Protein AF-A0A832F397-F1 (afdb_monomer_lite)

pLDDT: mean 85.13, std 9.03, range [47.88, 93.69]

Foldseek 3Di:
DDDPVVLVVLVVLLVVLVVVLVCLDPPVVVDDPVCVVCVNLVSVLVNQLSVVCVVCVPDDSVVSNVVSVVVSVVVVD

Secondary structure (DSSP, 8-state):
---HHHHHHHHHHHHHHHHHHHHHHH-GGGS-HHHHHHHHHHHHHHHHHHHHHHH-TTS-HHHHHHHHHHHHHHHH-

Structure (mmCIF, N/CA/C/O backbone):
data_AF-A0A832F397-F1
#
_entry.id   AF-A0A832F397-F1
#
loop_
_atom_site.group_PDB
_atom_site.id
_atom_site.type_symbol
_atom_site.label_atom_id
_atom_site.label_alt_id
_atom_site.label_comp_id
_atom_site.label_asym_id
_atom_site.label_entity_id
_atom_site.label_seq_id
_atom_site.pdbx_PDB_ins_code
_atom_site.Cartn_x
_atom_site.Cartn_y
_atom_site.Cartn_z
_atom_site.occupancy
_atom_site.B_iso_or_equiv
_atom_site.auth_seq_id
_atom_site.auth_comp_id
_atom_site.auth_asym_id
_atom_site.auth_atom_id
_atom_site.pdbx_PDB_model_num
ATOM 1 N N . MET A 1 1 ? -8.946 -1.425 20.827 1.00 47.88 1 MET A N 1
ATOM 2 C CA . MET A 1 1 ? -7.768 -1.179 21.687 1.00 47.88 1 MET A CA 1
ATOM 3 C C . MET A 1 1 ? -6.538 -1.047 20.785 1.00 47.88 1 MET A C 1
ATOM 5 O O . MET A 1 1 ? -6.065 -2.054 20.280 1.00 47.88 1 MET A O 1
ATOM 9 N N . GLN A 1 2 ? -6.080 0.165 20.457 1.00 56.12 2 GLN A N 1
ATOM 10 C CA . GLN A 1 2 ? -4.861 0.357 19.655 1.00 56.12 2 GLN A CA 1
ATOM 11 C C . GLN A 1 2 ? -3.690 0.654 20.585 1.00 56.12 2 GLN A C 1
ATOM 13 O O . GLN A 1 2 ? -3.659 1.696 21.232 1.00 56.12 2 GLN A O 1
ATOM 18 N N . LEU A 1 3 ? -2.744 -0.278 20.657 1.00 57.06 3 LEU A N 1
ATOM 19 C CA . LEU A 1 3 ? -1.523 -0.123 21.439 1.00 57.06 3 LEU A CA 1
ATOM 20 C C . LEU A 1 3 ? -0.654 1.000 20.832 1.00 57.06 3 LEU A C 1
ATOM 22 O O . LEU A 1 3 ? -0.521 1.068 19.606 1.00 57.06 3 LEU A O 1
ATOM 26 N N . PRO A 1 4 ? -0.029 1.866 21.650 1.00 60.03 4 PRO A N 1
ATOM 27 C CA . PRO A 1 4 ? 0.705 3.050 21.186 1.00 60.03 4 PRO A CA 1
ATOM 28 C C . PRO A 1 4 ? 1.885 2.732 20.248 1.00 60.03 4 PRO A C 1
ATOM 30 O O . PRO A 1 4 ? 2.260 3.570 19.429 1.00 60.03 4 PRO A O 1
ATOM 33 N N . GLY A 1 5 ? 2.438 1.514 20.306 1.00 67.12 5 GLY A N 1
ATOM 34 C CA . GLY A 1 5 ? 3.487 1.052 19.388 1.00 67.12 5 GLY A CA 1
ATOM 35 C C . GLY A 1 5 ? 3.008 0.839 17.947 1.00 67.12 5 GLY A C 1
ATOM 36 O O . GLY A 1 5 ? 3.766 1.069 17.008 1.00 67.12 5 GLY A O 1
ATOM 37 N N . LEU A 1 6 ? 1.733 0.488 17.749 1.00 75.00 6 LEU A N 1
ATOM 38 C CA . LEU A 1 6 ? 1.197 0.157 16.428 1.00 75.00 6 LEU A CA 1
ATOM 39 C C . LEU A 1 6 ? 1.162 1.387 15.508 1.00 75.00 6 LEU A C 1
ATOM 41 O O . LEU A 1 6 ? 1.495 1.292 14.333 1.00 75.00 6 LEU A O 1
ATOM 45 N N . ARG A 1 7 ? 0.842 2.570 16.054 1.00 76.00 7 ARG A N 1
ATOM 46 C CA . ARG A 1 7 ? 0.814 3.838 15.301 1.00 76.00 7 ARG A CA 1
ATOM 47 C C . ARG A 1 7 ? 2.174 4.202 14.703 1.00 76.00 7 ARG A C 1
ATOM 49 O O . ARG A 1 7 ? 2.229 4.668 13.570 1.00 76.00 7 ARG A O 1
ATOM 56 N N . LYS A 1 8 ? 3.265 3.955 15.436 1.00 82.50 8 LYS A N 1
ATOM 57 C CA . LYS A 1 8 ? 4.634 4.205 14.954 1.00 82.50 8 LYS A CA 1
ATOM 58 C C . LYS A 1 8 ? 4.993 3.285 13.787 1.00 82.50 8 LYS A C 1
ATOM 60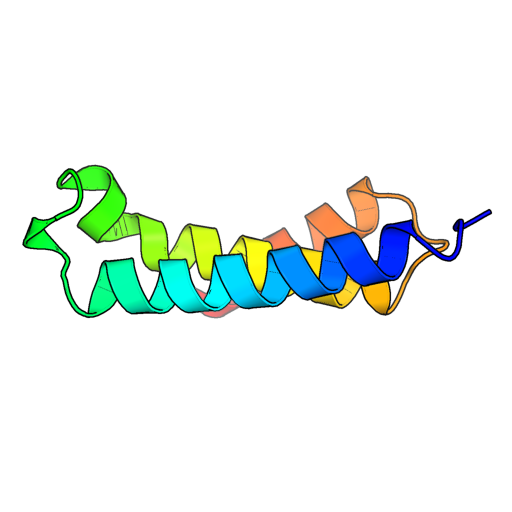 O O . LYS A 1 8 ? 5.592 3.742 12.821 1.00 82.50 8 LYS A O 1
ATOM 65 N N . ILE A 1 9 ? 4.570 2.022 13.854 1.00 85.38 9 ILE A N 1
ATOM 66 C CA . ILE A 1 9 ? 4.748 1.051 12.767 1.00 85.38 9 ILE A CA 1
ATOM 67 C C . ILE A 1 9 ? 3.987 1.511 11.518 1.00 85.38 9 ILE A C 1
ATOM 69 O O . ILE A 1 9 ? 4.563 1.530 10.438 1.00 85.38 9 ILE A O 1
ATOM 73 N N . PHE A 1 10 ? 2.735 1.959 11.655 1.00 84.62 10 PHE A N 1
ATOM 74 C CA . PHE A 1 10 ? 1.972 2.495 10.521 1.00 84.62 10 PHE A CA 1
ATOM 75 C C . PHE A 1 10 ? 2.631 3.726 9.890 1.00 84.62 10 PHE A C 1
ATOM 77 O O . PHE A 1 10 ? 2.710 3.804 8.669 1.00 84.62 10 PHE A O 1
ATOM 84 N N . LEU A 1 11 ? 3.145 4.657 10.699 1.00 86.31 11 LEU A N 1
ATOM 85 C CA . LEU A 1 11 ? 3.881 5.820 10.192 1.00 86.31 11 LEU A CA 1
ATOM 86 C C . LEU A 1 11 ? 5.147 5.409 9.430 1.00 86.31 11 LEU A C 1
ATOM 88 O O . LEU A 1 11 ? 5.386 5.912 8.336 1.00 86.31 11 LEU A O 1
ATOM 92 N N . LEU A 1 12 ? 5.920 4.461 9.968 1.00 90.69 12 LEU A N 1
ATOM 93 C CA . LEU A 1 12 ? 7.090 3.914 9.280 1.00 90.69 12 LEU A CA 1
ATOM 94 C C . LEU A 1 12 ? 6.699 3.261 7.948 1.00 90.69 12 LEU A C 1
ATOM 96 O O . LEU A 1 12 ? 7.334 3.519 6.929 1.00 90.69 12 LEU A O 1
ATOM 100 N N . LEU A 1 13 ? 5.631 2.458 7.939 1.00 90.19 13 LEU A N 1
ATOM 101 C CA . LEU A 1 13 ? 5.121 1.823 6.725 1.00 90.19 13 LEU A CA 1
ATOM 102 C C . LEU A 1 13 ? 4.680 2.854 5.684 1.00 90.19 13 LEU A C 1
ATOM 104 O O . LEU A 1 13 ? 4.958 2.656 4.508 1.00 90.19 13 LEU A O 1
ATOM 108 N N . ILE A 1 14 ? 4.034 3.951 6.088 1.00 91.12 14 ILE A N 1
ATOM 109 C CA . ILE A 1 14 ? 3.634 5.028 5.169 1.00 91.12 14 ILE A CA 1
ATOM 110 C C . ILE A 1 14 ? 4.862 5.627 4.486 1.00 91.12 14 ILE A C 1
ATOM 112 O O . ILE A 1 14 ? 4.882 5.739 3.262 1.00 91.12 14 ILE A O 1
ATOM 116 N N . VAL A 1 15 ? 5.895 5.968 5.260 1.00 93.25 15 VAL A N 1
ATOM 117 C CA . VAL A 1 15 ? 7.133 6.546 4.720 1.00 93.25 15 VAL A CA 1
ATOM 118 C C . VAL A 1 15 ? 7.817 5.568 3.766 1.00 93.25 15 VAL A C 1
ATOM 120 O O . VAL A 1 15 ? 8.157 5.944 2.648 1.00 93.25 15 VAL A O 1
ATOM 123 N N . LEU A 1 16 ? 7.959 4.300 4.163 1.00 93.69 16 LEU A N 1
ATOM 124 C CA . LEU A 1 16 ? 8.564 3.273 3.312 1.00 93.69 16 LEU A CA 1
ATOM 125 C C . LEU A 1 16 ? 7.775 3.062 2.015 1.00 93.69 16 LEU A C 1
ATOM 127 O O . LEU A 1 16 ? 8.366 3.004 0.940 1.00 93.69 16 LEU A O 1
ATOM 131 N N . THR A 1 17 ? 6.447 3.001 2.105 1.00 93.25 17 THR A N 1
ATOM 132 C CA . THR A 1 17 ? 5.565 2.821 0.944 1.00 93.25 17 THR A CA 1
ATOM 133 C C . THR A 1 17 ? 5.657 4.017 -0.006 1.00 93.25 17 THR A C 1
ATOM 135 O O . THR A 1 17 ? 5.749 3.824 -1.215 1.00 93.25 17 THR A O 1
ATOM 138 N N . ALA A 1 18 ? 5.717 5.245 0.524 1.00 92.06 18 ALA A N 1
ATOM 139 C CA . ALA A 1 18 ? 5.907 6.456 -0.274 1.00 92.06 18 ALA A CA 1
ATOM 140 C C . ALA A 1 18 ? 7.256 6.445 -1.007 1.00 92.06 18 ALA A C 1
ATOM 142 O O . ALA A 1 18 ? 7.313 6.675 -2.215 1.00 92.06 18 ALA A O 1
ATOM 143 N N . CYS A 1 19 ? 8.342 6.137 -0.291 1.00 93.06 19 CYS A N 1
ATOM 144 C CA . CYS A 1 19 ? 9.680 6.040 -0.869 1.00 93.06 19 CYS A CA 1
ATOM 145 C C . CYS A 1 19 ? 9.748 4.977 -1.968 1.00 93.06 19 CYS A C 1
ATOM 147 O O . CYS A 1 19 ? 10.290 5.249 -3.038 1.00 93.06 19 CYS A O 1
ATOM 149 N N . LEU A 1 20 ? 9.161 3.799 -1.739 1.00 90.69 20 LEU A N 1
ATOM 150 C CA . LEU A 1 20 ? 9.102 2.731 -2.735 1.00 90.69 20 LEU A CA 1
ATOM 151 C C . LEU A 1 20 ? 8.256 3.129 -3.949 1.00 90.69 20 LEU A C 1
ATOM 153 O O . LEU A 1 20 ? 8.697 2.912 -5.072 1.00 90.69 20 LEU A O 1
ATOM 157 N N . GLY A 1 21 ? 7.099 3.770 -3.758 1.00 90.44 21 GLY A N 1
ATOM 158 C CA . GLY A 1 21 ? 6.248 4.216 -4.868 1.00 90.44 21 GLY A CA 1
ATOM 159 C C . GLY A 1 21 ? 6.931 5.267 -5.750 1.00 90.44 21 GLY A C 1
ATOM 160 O O . GLY A 1 21 ? 6.792 5.267 -6.975 1.00 90.44 21 GLY A O 1
ATOM 161 N N . ILE A 1 22 ? 7.741 6.140 -5.144 1.00 90.56 22 ILE A N 1
ATOM 162 C CA . ILE A 1 22 ? 8.598 7.074 -5.884 1.00 90.56 22 ILE A CA 1
ATOM 163 C C . ILE A 1 22 ? 9.727 6.317 -6.592 1.00 90.56 22 ILE A C 1
ATOM 165 O O . ILE A 1 22 ? 9.990 6.583 -7.765 1.00 90.56 22 ILE A O 1
ATOM 169 N N . ALA A 1 23 ? 10.376 5.364 -5.917 1.00 90.44 23 ALA A N 1
ATOM 170 C CA . ALA A 1 23 ? 11.465 4.575 -6.486 1.00 90.44 23 ALA A CA 1
ATOM 171 C C . ALA A 1 23 ? 11.017 3.773 -7.716 1.00 90.44 23 ALA A C 1
ATOM 173 O O . ALA A 1 23 ? 11.722 3.788 -8.721 1.00 90.44 23 ALA A O 1
ATOM 174 N N . THR A 1 24 ? 9.818 3.176 -7.692 1.00 89.12 24 THR A N 1
ATOM 175 C CA . THR A 1 24 ? 9.260 2.452 -8.848 1.00 89.12 24 THR A CA 1
ATOM 176 C C . THR A 1 24 ? 9.090 3.341 -10.080 1.00 89.12 24 THR A C 1
ATOM 178 O O . THR A 1 24 ? 9.178 2.846 -11.197 1.00 89.12 24 THR A O 1
ATOM 181 N N . ARG A 1 25 ? 8.890 4.656 -9.896 1.00 86.69 25 ARG A N 1
ATOM 182 C CA . ARG A 1 25 ? 8.751 5.629 -10.994 1.00 86.69 25 ARG A CA 1
ATOM 183 C C . ARG A 1 25 ? 10.080 6.250 -11.420 1.00 86.69 25 ARG A C 1
ATOM 185 O O . ARG A 1 25 ? 10.257 6.555 -12.592 1.00 86.69 25 ARG A O 1
ATOM 192 N N . LYS A 1 26 ? 10.997 6.481 -10.475 1.00 89.00 26 LYS A N 1
ATOM 193 C CA . LYS A 1 26 ? 12.283 7.141 -10.745 1.00 89.00 26 LYS A CA 1
ATOM 194 C C . LYS A 1 26 ? 13.365 6.201 -11.252 1.00 89.00 26 LYS A C 1
ATOM 196 O O . LYS A 1 26 ? 14.253 6.662 -11.954 1.00 89.00 26 LYS A O 1
ATOM 201 N N . ILE A 1 27 ? 13.323 4.934 -10.851 1.00 89.38 27 ILE A N 1
ATOM 202 C CA . ILE A 1 27 ? 14.351 3.951 -11.196 1.00 89.38 27 ILE A CA 1
ATOM 203 C C . ILE A 1 27 ? 13.675 2.644 -11.644 1.00 89.38 27 ILE A C 1
ATOM 205 O O . ILE A 1 27 ? 13.869 1.597 -11.021 1.00 89.38 27 ILE A O 1
ATOM 209 N N . PRO A 1 28 ? 12.831 2.685 -12.695 1.00 86.25 28 PRO A N 1
ATOM 210 C CA . PRO A 1 28 ? 12.038 1.531 -13.120 1.00 86.25 28 PRO A CA 1
ATOM 211 C C . PRO A 1 28 ? 12.906 0.333 -13.527 1.00 86.25 28 PRO A C 1
ATOM 213 O O . PRO A 1 28 ? 12.493 -0.805 -13.352 1.00 86.25 28 PRO A O 1
ATOM 216 N N . GLU A 1 29 ? 14.129 0.576 -13.998 1.00 86.94 29 GLU A N 1
ATOM 217 C CA . GLU A 1 29 ? 15.099 -0.444 -14.416 1.00 86.94 29 GLU A CA 1
ATOM 218 C C . GLU A 1 29 ? 15.687 -1.302 -13.284 1.00 86.94 29 GLU A C 1
ATOM 220 O O . GLU A 1 29 ? 16.223 -2.375 -13.547 1.00 86.94 29 GLU A O 1
ATOM 225 N N . VAL A 1 30 ? 15.535 -0.892 -12.020 1.00 89.31 30 VAL A N 1
ATOM 226 C CA . VAL A 1 30 ? 15.882 -1.732 -10.856 1.00 89.31 30 VAL A CA 1
ATOM 227 C C . VAL A 1 30 ? 14.775 -2.746 -10.545 1.00 89.31 30 VAL A C 1
ATOM 229 O O . VAL A 1 30 ? 15.012 -3.744 -9.862 1.00 89.31 30 VAL A O 1
ATOM 232 N N . PHE A 1 31 ? 13.560 -2.520 -11.050 1.00 86.56 31 PHE A N 1
ATOM 233 C CA . PHE A 1 31 ? 12.404 -3.360 -10.772 1.00 86.56 31 PHE A CA 1
ATOM 234 C C . PHE A 1 31 ? 12.075 -4.274 -11.962 1.00 86.56 31 PHE A C 1
ATOM 236 O O . PHE A 1 31 ? 12.234 -3.888 -13.119 1.00 86.56 31 PHE A O 1
ATOM 243 N N . PRO A 1 32 ? 11.543 -5.484 -11.709 1.00 88.56 32 PRO A N 1
ATOM 244 C CA . PRO A 1 32 ? 10.931 -6.298 -12.751 1.00 88.56 32 PRO A CA 1
ATOM 245 C C . PRO A 1 32 ? 9.884 -5.496 -13.530 1.00 88.56 32 PRO A C 1
ATOM 247 O O . PRO A 1 32 ? 9.146 -4.708 -12.938 1.00 88.56 32 PRO A O 1
ATOM 250 N N . SER A 1 33 ? 9.755 -5.752 -14.833 1.00 86.56 33 SER A N 1
ATOM 251 C CA . SER A 1 33 ? 8.855 -5.017 -15.740 1.00 86.56 33 SER A CA 1
ATOM 252 C C . SER A 1 33 ? 7.414 -4.896 -15.227 1.00 86.56 33 SER A C 1
ATOM 254 O O . SER A 1 33 ? 6.781 -3.855 -15.389 1.00 86.56 33 SER A O 1
ATOM 256 N N . PHE A 1 34 ? 6.906 -5.925 -14.547 1.00 87.81 34 PHE A N 1
ATOM 257 C CA . PHE A 1 34 ? 5.594 -5.899 -13.899 1.00 87.81 34 PHE A CA 1
ATOM 258 C C . PHE A 1 34 ? 5.504 -4.855 -12.772 1.00 87.81 34 PHE A C 1
ATOM 260 O O . PHE A 1 34 ? 4.558 -4.072 -12.715 1.00 87.81 34 PHE A O 1
ATOM 267 N N . ILE A 1 35 ? 6.505 -4.810 -11.890 1.00 86.69 35 ILE A N 1
ATOM 268 C CA . ILE A 1 35 ? 6.550 -3.883 -10.750 1.00 86.69 35 ILE A CA 1
ATOM 269 C C . ILE A 1 35 ? 6.862 -2.464 -11.227 1.00 86.69 35 ILE A C 1
ATOM 271 O O . ILE A 1 35 ? 6.273 -1.514 -10.727 1.00 86.69 35 ILE A O 1
ATOM 275 N N . ALA A 1 36 ? 7.726 -2.302 -12.226 1.00 87.94 36 ALA A N 1
ATOM 276 C CA . ALA A 1 36 ? 7.975 -1.001 -12.839 1.00 87.94 36 ALA A CA 1
ATOM 277 C C . ALA A 1 36 ? 6.692 -0.397 -13.442 1.00 87.94 36 ALA A C 1
ATOM 279 O O . ALA A 1 36 ? 6.479 0.810 -13.364 1.00 87.94 36 ALA A O 1
ATOM 280 N N . ARG A 1 37 ? 5.815 -1.243 -14.004 1.00 87.50 37 ARG A N 1
ATOM 281 C CA . ARG 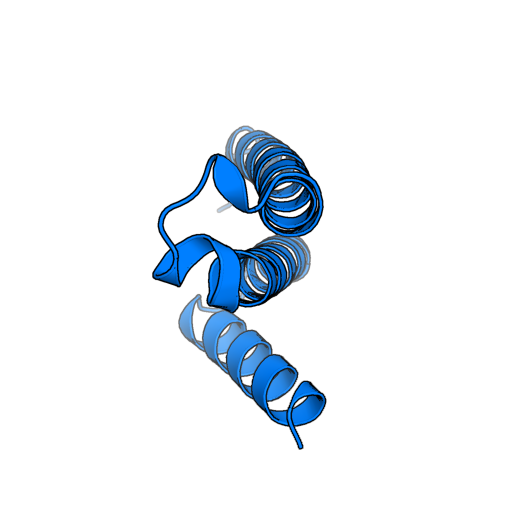A 1 37 ? 4.566 -0.815 -14.644 1.00 87.50 37 ARG A CA 1
ATOM 282 C C . ARG A 1 37 ? 3.429 -0.529 -13.663 1.00 87.50 37 ARG A C 1
ATOM 284 O O . ARG A 1 37 ? 2.741 0.463 -13.847 1.00 87.50 37 ARG A O 1
ATOM 291 N N . TYR A 1 38 ? 3.223 -1.381 -12.656 1.00 89.00 38 TYR A N 1
ATOM 292 C CA . TYR A 1 38 ? 2.052 -1.302 -11.760 1.00 89.00 38 TYR A CA 1
ATOM 293 C C . TYR A 1 38 ? 2.400 -0.996 -10.300 1.00 89.00 38 TYR A C 1
ATOM 295 O O . TYR A 1 38 ? 1.531 -0.654 -9.501 1.00 89.00 38 TYR A O 1
ATOM 303 N N . GLY A 1 39 ? 3.670 -1.134 -9.921 1.00 87.94 39 GLY A N 1
ATOM 304 C CA . GLY A 1 39 ? 4.112 -1.026 -8.534 1.00 87.94 39 GLY A CA 1
ATOM 305 C C . GLY A 1 39 ? 3.827 0.345 -7.939 1.00 87.94 39 GLY A C 1
ATOM 306 O O . GLY A 1 39 ? 3.403 0.420 -6.791 1.00 87.94 39 GLY A O 1
ATOM 307 N N . GLY A 1 40 ? 3.970 1.412 -8.729 1.00 88.19 40 GLY A N 1
ATOM 308 C CA . GLY A 1 40 ? 3.641 2.765 -8.287 1.00 88.19 40 GLY A CA 1
ATOM 309 C C . GLY A 1 40 ? 2.194 2.880 -7.810 1.00 88.19 40 GLY A C 1
ATOM 310 O O . GLY A 1 40 ? 1.957 3.330 -6.692 1.00 88.19 40 GLY A O 1
ATOM 311 N N . ASP A 1 41 ? 1.236 2.432 -8.618 1.00 88.62 41 ASP A N 1
ATOM 312 C CA . ASP A 1 41 ? -0.191 2.592 -8.321 1.00 88.62 41 ASP A CA 1
ATOM 313 C C . ASP A 1 41 ? -0.641 1.669 -7.181 1.00 88.62 41 ASP A C 1
ATOM 315 O O . ASP A 1 41 ? -1.368 2.096 -6.284 1.00 88.62 41 ASP A O 1
ATOM 319 N N . ILE A 1 42 ? -0.103 0.444 -7.124 1.00 90.88 42 ILE A N 1
ATOM 320 C CA . ILE A 1 42 ? -0.328 -0.485 -6.007 1.00 90.88 42 ILE A CA 1
ATOM 321 C C . ILE A 1 42 ? 0.200 0.107 -4.689 1.00 90.88 42 ILE A C 1
ATOM 323 O O . ILE A 1 42 ? -0.484 0.059 -3.663 1.00 90.88 42 ILE A O 1
ATOM 327 N N . LEU A 1 43 ? 1.406 0.686 -4.697 1.00 92.50 43 LEU A N 1
ATOM 328 C CA . LEU A 1 43 ? 2.014 1.293 -3.509 1.00 92.50 43 LEU A CA 1
ATOM 329 C C . LEU A 1 43 ? 1.275 2.570 -3.088 1.00 92.50 43 LEU A C 1
ATOM 331 O O . LEU A 1 43 ? 1.073 2.792 -1.895 1.00 92.50 43 LEU A O 1
ATOM 335 N N . TRP A 1 44 ? 0.799 3.379 -4.034 1.00 90.00 44 TRP A N 1
ATOM 336 C CA . TRP A 1 44 ? -0.037 4.541 -3.725 1.00 90.00 44 TRP A CA 1
ATOM 337 C C . TRP A 1 44 ? -1.392 4.150 -3.123 1.00 90.00 44 TRP A C 1
ATOM 339 O O . TRP A 1 44 ? -1.816 4.757 -2.137 1.00 90.00 44 TRP A O 1
ATOM 349 N N . ALA A 1 45 ? -2.037 3.098 -3.633 1.00 90.56 45 ALA A N 1
ATOM 350 C CA . ALA A 1 45 ? -3.261 2.556 -3.044 1.00 90.56 45 ALA A CA 1
ATOM 351 C C . ALA A 1 45 ? -3.023 2.032 -1.616 1.00 90.56 45 ALA A C 1
ATOM 353 O O . ALA A 1 45 ? -3.809 2.308 -0.704 1.00 90.56 45 ALA A O 1
ATOM 354 N N . LEU A 1 46 ? -1.900 1.339 -1.391 1.00 90.38 46 LEU A N 1
ATOM 355 C CA . LEU A 1 46 ? -1.494 0.885 -0.060 1.00 90.38 46 LEU A CA 1
A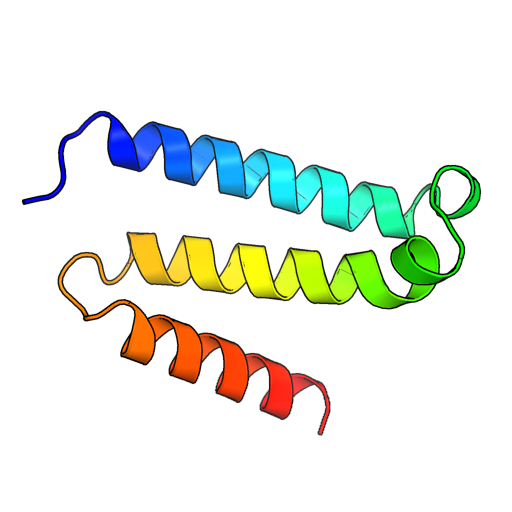TOM 356 C C . LEU A 1 46 ? -1.262 2.066 0.893 1.00 90.38 46 LEU A C 1
ATOM 358 O O . LEU A 1 46 ? -1.715 2.031 2.037 1.00 90.38 46 LEU A O 1
ATOM 362 N N . LEU A 1 47 ? -0.606 3.133 0.430 1.00 92.75 47 LEU A N 1
ATOM 363 C CA . LEU A 1 47 ? -0.391 4.342 1.222 1.00 92.75 47 LEU A CA 1
ATOM 364 C C . LEU A 1 47 ? -1.720 4.978 1.644 1.00 92.75 47 LEU A C 1
ATOM 366 O O . LEU A 1 47 ? -1.894 5.305 2.819 1.00 92.75 47 LEU A O 1
ATOM 370 N N . PHE A 1 48 ? -2.679 5.090 0.723 1.00 90.69 48 PHE A N 1
ATOM 371 C CA . PHE A 1 48 ? -4.011 5.607 1.030 1.00 90.69 48 PHE A CA 1
ATOM 372 C C . PHE A 1 48 ? -4.723 4.744 2.082 1.00 90.69 48 PHE A C 1
ATOM 374 O O . PHE A 1 48 ? -5.221 5.271 3.076 1.00 90.69 48 PHE A O 1
ATOM 381 N N . PHE A 1 49 ? -4.686 3.415 1.943 1.00 90.12 49 PHE A N 1
ATOM 382 C CA . PHE A 1 49 ? -5.227 2.490 2.944 1.00 90.12 49 PHE A CA 1
ATOM 383 C C . PHE A 1 49 ? -4.613 2.693 4.338 1.00 90.12 49 PHE A C 1
ATOM 385 O O . PHE A 1 49 ? -5.337 2.761 5.336 1.00 90.12 49 PHE A O 1
ATOM 392 N N . LEU A 1 50 ? -3.283 2.817 4.423 1.00 88.56 50 LEU A N 1
ATOM 393 C CA . LEU A 1 50 ? -2.576 3.020 5.690 1.00 88.56 50 LEU A CA 1
ATOM 394 C C . LEU A 1 50 ? -2.973 4.348 6.351 1.00 88.56 50 LEU A C 1
ATOM 396 O O . LEU A 1 50 ? -3.193 4.386 7.563 1.00 88.56 50 LEU A O 1
ATOM 400 N N . VAL A 1 51 ? -3.133 5.417 5.565 1.00 87.81 51 VAL A N 1
ATOM 401 C CA . VAL A 1 51 ? -3.612 6.720 6.052 1.00 87.81 51 VAL A CA 1
ATOM 402 C C . VAL A 1 51 ? -5.041 6.610 6.588 1.00 87.81 51 VAL A C 1
ATOM 404 O O . VAL A 1 51 ? -5.301 7.009 7.725 1.00 87.81 51 VAL A O 1
ATOM 407 N N . LEU A 1 52 ? -5.962 5.995 5.838 1.00 87.50 52 LEU A N 1
ATOM 408 C CA . LEU A 1 52 ? -7.343 5.810 6.297 1.00 87.50 52 LEU A CA 1
ATOM 409 C C . LEU A 1 52 ? -7.423 4.939 7.558 1.00 87.50 52 LEU A C 1
ATOM 411 O O . LEU A 1 52 ? -8.261 5.182 8.427 1.00 87.50 52 LEU A O 1
ATOM 415 N N . ARG A 1 53 ? -6.526 3.956 7.707 1.00 85.31 53 ARG A N 1
ATOM 416 C CA . ARG A 1 53 ? -6.426 3.126 8.916 1.00 85.31 53 ARG A CA 1
ATOM 417 C C . ARG A 1 53 ? -6.005 3.918 10.152 1.00 85.31 53 ARG A C 1
ATOM 419 O O . ARG A 1 53 ? -6.457 3.591 11.252 1.00 85.31 53 ARG A O 1
ATOM 426 N N . ILE A 1 54 ? -5.166 4.942 9.991 1.00 83.38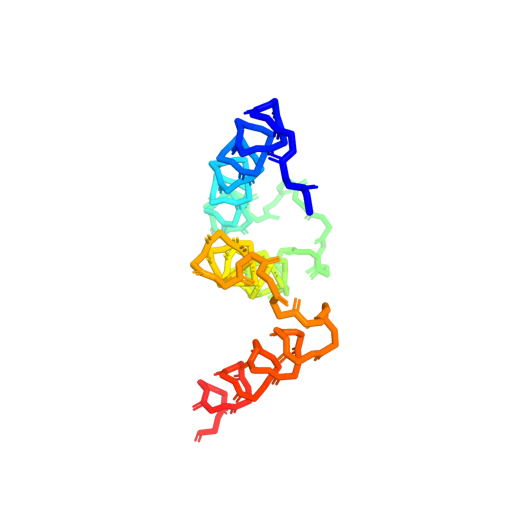 54 ILE A N 1
ATOM 427 C CA . ILE A 1 54 ? -4.794 5.857 11.078 1.00 83.38 54 ILE A CA 1
ATOM 428 C C . ILE A 1 54 ? -5.971 6.770 11.444 1.00 83.38 54 ILE A C 1
ATOM 430 O O . ILE A 1 54 ? -6.219 6.975 12.632 1.00 83.38 54 ILE A O 1
ATOM 434 N N . ILE A 1 55 ? -6.703 7.278 10.447 1.00 85.31 55 ILE A N 1
ATOM 435 C CA . ILE A 1 55 ? -7.843 8.188 10.645 1.00 85.31 55 ILE A CA 1
ATOM 436 C C . ILE A 1 55 ? -9.030 7.464 11.299 1.00 85.31 55 ILE A C 1
ATOM 438 O O . ILE A 1 55 ? -9.638 7.994 12.229 1.00 85.31 55 ILE A O 1
ATOM 442 N N . TRP A 1 56 ? -9.341 6.235 10.867 1.00 85.00 56 TRP A N 1
ATOM 443 C CA . TRP A 1 56 ? -10.466 5.439 11.378 1.00 85.00 56 TRP A CA 1
ATOM 444 C C . TRP A 1 56 ? -10.028 4.143 12.063 1.00 85.00 56 TRP A C 1
ATOM 446 O O . TRP A 1 56 ? -10.296 3.037 11.585 1.00 85.00 56 TRP A O 1
ATOM 456 N N . PRO A 1 57 ? -9.421 4.250 13.252 1.00 78.31 57 PRO A N 1
ATOM 457 C CA . PRO A 1 57 ? -8.870 3.106 13.962 1.00 78.31 57 PRO A CA 1
ATOM 458 C C . PRO A 1 57 ? -9.906 2.074 14.420 1.00 78.31 57 PRO A C 1
ATOM 460 O O . PRO A 1 57 ? -9.600 0.885 14.520 1.00 78.31 57 PRO A O 1
A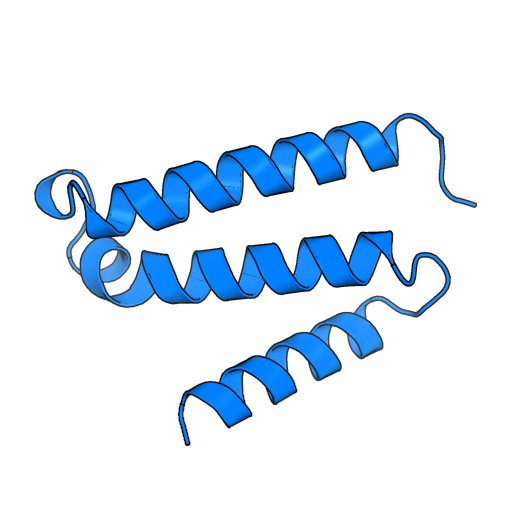TOM 463 N N . SER A 1 58 ? -11.123 2.535 14.713 1.00 80.38 58 SER A N 1
ATOM 464 C CA . SER A 1 58 ? -12.211 1.719 15.263 1.00 80.38 58 SER A CA 1
ATOM 465 C C . SER A 1 58 ? -13.093 1.079 14.189 1.00 80.38 58 SER A C 1
ATOM 467 O O . SER A 1 58 ? -13.986 0.307 14.525 1.00 80.38 58 SER A O 1
ATOM 469 N N . ARG A 1 59 ? -12.879 1.395 12.903 1.00 84.25 59 ARG A N 1
ATOM 470 C CA . ARG A 1 59 ? -13.663 0.814 11.807 1.00 84.25 59 ARG A CA 1
ATOM 471 C C . ARG A 1 59 ? -13.121 -0.572 11.421 1.00 84.25 59 ARG A C 1
ATOM 473 O O . ARG A 1 59 ? -11.909 -0.815 11.505 1.00 84.25 59 ARG A O 1
ATOM 480 N N . PRO A 1 60 ? -14.002 -1.492 10.987 1.00 86.62 60 PRO A N 1
ATOM 481 C CA . PRO A 1 60 ? -13.584 -2.807 10.515 1.00 86.62 60 PRO A CA 1
ATOM 482 C C . PRO A 1 60 ? -12.671 -2.671 9.292 1.00 86.62 60 PRO A C 1
ATOM 484 O O . PRO A 1 60 ? -12.885 -1.811 8.436 1.00 86.62 60 PRO A O 1
ATOM 487 N N . LEU A 1 61 ? -11.658 -3.538 9.206 1.00 85.12 61 LEU A N 1
ATOM 488 C CA . LEU A 1 61 ? -10.629 -3.488 8.160 1.00 85.12 61 LEU A CA 1
ATOM 489 C C . LEU A 1 61 ? -11.242 -3.526 6.750 1.00 85.12 61 LEU A C 1
ATOM 491 O O . LEU A 1 61 ? -10.818 -2.779 5.876 1.00 85.12 61 LEU A O 1
ATOM 495 N N . LEU A 1 62 ? -12.290 -4.338 6.571 1.00 87.62 62 LEU A N 1
ATOM 496 C CA . LEU A 1 62 ? -13.026 -4.477 5.313 1.00 87.62 62 LEU A CA 1
ATOM 497 C C . LEU A 1 62 ? -13.657 -3.166 4.838 1.00 87.62 62 LEU A C 1
ATOM 499 O O . LEU A 1 62 ? -13.629 -2.887 3.648 1.00 87.62 62 LEU A O 1
ATOM 503 N N . HIS A 1 63 ? -14.191 -2.341 5.744 1.00 88.44 63 HIS A N 1
ATOM 504 C CA . HIS A 1 63 ? -14.760 -1.052 5.337 1.00 88.44 63 HIS A CA 1
ATOM 505 C C . HIS A 1 63 ? -13.677 -0.118 4.803 1.00 88.44 63 HIS A C 1
ATOM 507 O O . HIS A 1 63 ? -13.882 0.549 3.798 1.00 88.44 63 HIS A O 1
ATOM 513 N N . ILE A 1 64 ? -12.513 -0.095 5.454 1.00 89.31 64 ILE A N 1
ATOM 514 C CA . ILE A 1 64 ? -11.387 0.733 5.012 1.00 89.31 64 ILE A CA 1
ATOM 515 C C . ILE A 1 64 ? -10.872 0.233 3.661 1.00 89.31 64 ILE A C 1
ATOM 517 O O . ILE A 1 64 ? -10.665 1.038 2.762 1.00 89.31 64 ILE A O 1
ATOM 521 N N . ALA A 1 65 ? -10.751 -1.087 3.491 1.00 87.81 65 ALA A N 1
ATOM 522 C CA . ALA A 1 65 ? -10.348 -1.696 2.226 1.00 87.81 65 ALA A CA 1
ATOM 523 C C . ALA A 1 65 ? -11.324 -1.365 1.085 1.00 87.81 65 ALA A C 1
ATOM 525 O O . ALA A 1 65 ? -10.881 -1.005 -0.001 1.00 87.81 65 ALA A O 1
ATOM 526 N N . LEU A 1 66 ? -12.637 -1.421 1.338 1.00 91.62 66 LEU A N 1
ATOM 527 C CA . LEU A 1 66 ? -13.659 -1.051 0.355 1.00 91.62 66 LEU A CA 1
ATOM 528 C C . LEU A 1 66 ? -13.583 0.42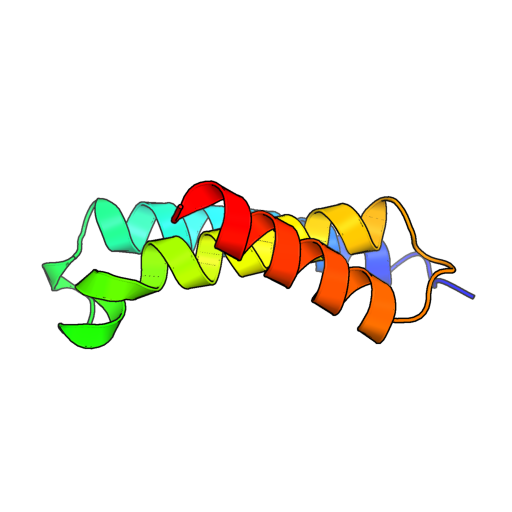9 -0.031 1.00 91.62 66 LEU A C 1
ATOM 530 O O . LEU A 1 66 ? -13.676 0.745 -1.211 1.00 91.62 66 LEU A O 1
ATOM 534 N N . ILE A 1 67 ? -13.373 1.328 0.935 1.00 89.44 67 ILE A N 1
ATOM 535 C CA . ILE A 1 67 ? -13.209 2.764 0.661 1.00 89.44 67 ILE A CA 1
ATOM 536 C C . ILE A 1 67 ? -11.949 3.011 -0.174 1.00 89.44 67 ILE A C 1
ATOM 538 O O . ILE A 1 67 ? -11.999 3.765 -1.141 1.00 89.44 67 ILE A O 1
ATOM 542 N N . THR A 1 68 ? -10.828 2.368 0.166 1.00 88.94 68 THR A N 1
ATOM 543 C CA . THR A 1 68 ? -9.595 2.455 -0.628 1.00 88.94 68 THR A CA 1
ATOM 544 C C . THR A 1 68 ? -9.817 1.945 -2.047 1.00 88.94 68 THR A C 1
ATOM 546 O O . THR A 1 68 ? -9.419 2.614 -2.995 1.00 88.94 68 THR A O 1
ATOM 549 N N . TYR A 1 69 ? -10.470 0.792 -2.202 1.00 87.94 69 TYR A N 1
ATOM 550 C CA . TYR A 1 69 ? -10.757 0.207 -3.508 1.00 87.94 69 TYR A CA 1
ATOM 551 C C . TYR A 1 69 ? -11.657 1.112 -4.358 1.00 87.94 69 TYR A C 1
ATOM 553 O O . TYR A 1 69 ? -11.327 1.400 -5.504 1.00 87.94 69 TYR A O 1
ATOM 561 N N . ALA A 1 70 ? -12.746 1.623 -3.777 1.00 90.12 70 ALA A N 1
ATOM 562 C CA . ALA A 1 70 ? -13.641 2.560 -4.447 1.00 90.12 70 ALA A CA 1
ATOM 563 C C . ALA A 1 70 ? -12.915 3.852 -4.852 1.00 90.12 70 ALA A C 1
ATOM 565 O O . ALA A 1 70 ? -13.084 4.323 -5.972 1.00 90.12 70 ALA A O 1
ATOM 566 N N . GLY A 1 71 ? -12.064 4.393 -3.973 1.00 85.31 71 GLY A N 1
ATOM 567 C CA . GLY A 1 71 ? -11.239 5.560 -4.281 1.00 85.31 71 GLY A CA 1
ATOM 568 C C . GLY A 1 71 ? -10.258 5.311 -5.428 1.00 85.31 71 GLY A C 1
ATOM 569 O O . GLY A 1 71 ? -10.083 6.183 -6.271 1.00 85.31 71 GLY A O 1
ATOM 570 N N . GLY A 1 72 ? -9.663 4.116 -5.499 1.00 84.69 72 GLY A N 1
ATOM 571 C CA . GLY A 1 72 ? -8.824 3.705 -6.627 1.00 84.69 72 GLY A CA 1
ATOM 572 C C . GLY A 1 72 ? -9.607 3.644 -7.939 1.00 84.69 72 GLY A C 1
ATOM 573 O O . GLY A 1 72 ? -9.190 4.246 -8.921 1.00 84.69 72 GLY A O 1
ATOM 574 N N . LEU A 1 73 ? -10.783 3.008 -7.925 1.00 84.75 73 LEU A N 1
ATOM 575 C CA . LEU A 1 73 ? -11.660 2.910 -9.096 1.00 84.75 73 LEU A CA 1
ATOM 576 C C . LEU A 1 73 ? -12.057 4.294 -9.636 1.00 84.75 73 LEU A C 1
ATOM 578 O O . LEU A 1 73 ? -12.071 4.504 -10.842 1.00 84.75 73 LEU A O 1
ATOM 582 N N . MET A 1 74 ? -12.344 5.245 -8.740 1.00 84.00 74 MET A N 1
ATOM 583 C CA . MET A 1 74 ? -12.683 6.624 -9.107 1.00 84.00 74 MET A CA 1
ATOM 584 C C . MET A 1 74 ? -11.516 7.409 -9.713 1.00 84.00 74 MET A C 1
ATOM 586 O O . MET A 1 74 ? -11.771 8.380 -10.411 1.00 84.00 74 MET A O 1
ATOM 590 N N . MET A 1 75 ? -10.260 7.053 -9.426 1.00 76.62 75 MET A N 1
ATOM 591 C CA . MET A 1 75 ? -9.105 7.712 -10.051 1.00 76.62 75 MET A CA 1
ATOM 592 C C . MET A 1 75 ? -8.790 7.163 -11.443 1.00 76.62 75 MET A C 1
ATOM 594 O O . MET A 1 75 ? -8.111 7.833 -12.216 1.00 76.62 75 MET A O 1
ATOM 598 N N . GLU A 1 76 ? -9.238 5.944 -11.737 1.00 74.81 76 GLU A N 1
ATOM 599 C CA . GLU A 1 76 ? -8.964 5.255 -13.001 1.00 74.81 76 GLU A CA 1
ATOM 600 C C . GLU A 1 76 ? -10.112 5.401 -14.025 1.00 74.81 76 GLU A C 1
ATOM 602 O O . GLU A 1 76 ? -9.927 5.054 -15.190 1.00 74.81 76 GLU A O 1
ATOM 607 N N . CYS A 1 77 ? -11.268 5.942 -13.612 1.00 58.38 77 CYS A N 1
ATOM 608 C CA . CYS A 1 77 ? -12.422 6.282 -14.461 1.00 58.38 77 CYS A CA 1
ATOM 609 C C . CYS A 1 77 ? -12.436 7.773 -14.822 1.00 58.38 77 CYS A C 1
ATOM 611 O O . CYS A 1 77 ? -12.800 8.084 -15.979 1.00 58.38 77 CYS A O 1
#

Sequence (77 aa):
MQLPGLRKIFLLLIVLTACLGIATRKIPEVFPSFIARYGGDILWALLFFLVLRIIWPSRPLLHIALITYAGGLMMEC

Radius of gyration: 13.92 Å; chains: 1; bounding box: 31×14×37 Å